Protein AF-A0A2G9YJM1-F1 (afdb_monomer)

Foldseek 3Di:
DLVVLLVVLQVCVQVLDDLVRSCVVSVDDSVSSCVSHVPPDDDPVSVVVVVVVVVVVVVCLCPPCPRPVNVVVVVVVVVVVVVVVVDDPDQDLVNLLVVLVVQCVVAWDDPDDPDTDGDDPDVVSVVSNVCCCCVPVVDDPVVD

Radius of gyration: 31.16 Å; Cα contacts (8 Å, |Δi|>4): 86; chains: 1; bounding box: 65×25×74 Å

Organism: NCBI:txid1974757

Structure (mmCIF, N/CA/C/O backbone):
data_AF-A0A2G9YJM1-F1
#
_entry.id   AF-A0A2G9YJM1-F1
#
loop_
_atom_site.group_PDB
_atom_site.id
_atom_site.type_symbol
_atom_site.label_atom_id
_atom_site.label_alt_id
_atom_site.label_comp_id
_atom_site.label_asym_id
_atom_site.label_entity_id
_atom_site.label_seq_id
_atom_site.pdbx_PDB_ins_code
_atom_site.Cartn_x
_atom_site.Cartn_y
_atom_site.Cartn_z
_atom_site.occupancy
_atom_site.B_iso_or_equiv
_atom_site.auth_seq_id
_atom_site.auth_comp_id
_atom_site.auth_asym_id
_atom_site.auth_atom_id
_atom_site.pdbx_PDB_model_num
ATOM 1 N N . MET A 1 1 ? 31.688 10.614 -43.705 1.00 57.28 1 MET A N 1
ATOM 2 C CA . MET A 1 1 ? 31.726 10.051 -42.332 1.00 57.28 1 MET A CA 1
ATOM 3 C C . MET A 1 1 ? 30.352 9.686 -41.732 1.00 57.28 1 MET A C 1
ATOM 5 O O . MET A 1 1 ? 30.325 9.276 -40.590 1.00 57.28 1 MET A O 1
ATOM 9 N N . LYS A 1 2 ? 29.206 9.824 -42.428 1.00 64.38 2 LYS A N 1
ATOM 10 C CA . LYS A 1 2 ? 27.895 9.349 -41.913 1.00 64.38 2 LYS A CA 1
ATOM 11 C C . LYS A 1 2 ? 27.447 8.011 -42.528 1.00 64.38 2 LYS A C 1
ATOM 13 O O . LYS A 1 2 ? 26.714 7.265 -41.893 1.00 64.38 2 LYS A O 1
ATOM 18 N N . ALA A 1 3 ? 27.913 7.686 -43.738 1.00 77.12 3 ALA A N 1
ATOM 19 C CA . ALA A 1 3 ? 27.495 6.493 -44.482 1.00 77.12 3 ALA A CA 1
ATOM 20 C C . ALA A 1 3 ? 28.000 5.171 -43.871 1.00 77.12 3 ALA A C 1
ATOM 22 O O . ALA A 1 3 ? 27.204 4.267 -43.649 1.00 77.12 3 ALA A O 1
ATOM 23 N N . LYS A 1 4 ? 29.290 5.080 -43.514 1.00 82.75 4 LYS A N 1
ATOM 24 C CA . LYS A 1 4 ? 29.885 3.866 -42.915 1.00 82.75 4 LYS A CA 1
ATOM 25 C C . LYS A 1 4 ? 29.237 3.508 -41.568 1.00 82.75 4 LYS A C 1
ATOM 27 O O . LYS A 1 4 ? 29.052 2.345 -41.234 1.00 82.75 4 LYS A O 1
ATOM 32 N N . GLN A 1 5 ? 28.862 4.522 -40.799 1.00 82.69 5 GLN A N 1
ATOM 33 C CA . GLN A 1 5 ? 28.245 4.385 -39.486 1.00 82.69 5 GLN A CA 1
ATOM 34 C C . GLN A 1 5 ? 26.750 4.084 -39.586 1.00 82.69 5 GLN A C 1
ATOM 36 O O . GLN A 1 5 ? 26.239 3.302 -38.786 1.00 82.69 5 GLN A O 1
ATOM 41 N N . ARG A 1 6 ? 26.070 4.633 -40.602 1.00 90.00 6 ARG A N 1
ATOM 42 C CA . ARG A 1 6 ? 24.720 4.207 -40.978 1.00 90.00 6 ARG A CA 1
ATOM 43 C C . ARG A 1 6 ? 24.703 2.723 -41.330 1.00 90.00 6 ARG A C 1
ATOM 45 O O . ARG A 1 6 ? 23.844 2.014 -40.819 1.00 90.00 6 ARG A O 1
ATOM 52 N N . GLU A 1 7 ? 25.651 2.255 -42.138 1.00 93.19 7 GLU A N 1
ATOM 53 C CA . GLU A 1 7 ? 25.702 0.842 -42.528 1.00 93.19 7 GLU A CA 1
ATOM 54 C C . GLU A 1 7 ? 25.926 -0.065 -41.317 1.00 93.19 7 GLU A C 1
ATOM 56 O O . GLU A 1 7 ? 25.131 -0.965 -41.058 1.00 93.19 7 GLU A O 1
ATOM 61 N N . ARG A 1 8 ? 26.896 0.280 -40.464 1.00 92.88 8 ARG A N 1
ATOM 62 C CA . ARG A 1 8 ? 27.133 -0.433 -39.203 1.00 92.88 8 ARG A CA 1
ATOM 63 C C . ARG A 1 8 ? 25.893 -0.478 -38.299 1.00 92.88 8 ARG A C 1
ATOM 65 O O . ARG A 1 8 ? 25.599 -1.510 -37.702 1.00 92.88 8 ARG A O 1
ATOM 72 N N . ALA A 1 9 ? 25.142 0.620 -38.184 1.00 94.88 9 ALA A N 1
ATOM 73 C CA . ALA A 1 9 ? 23.901 0.651 -37.405 1.00 94.88 9 ALA A CA 1
ATOM 74 C C . ALA A 1 9 ? 22.828 -0.292 -37.982 1.00 94.88 9 ALA A C 1
ATOM 76 O O . ALA A 1 9 ? 22.099 -0.938 -37.226 1.00 94.88 9 ALA A O 1
ATOM 77 N N . ARG A 1 10 ? 22.748 -0.397 -39.313 1.00 95.94 10 ARG A N 1
ATOM 78 C CA . ARG A 1 10 ? 21.821 -1.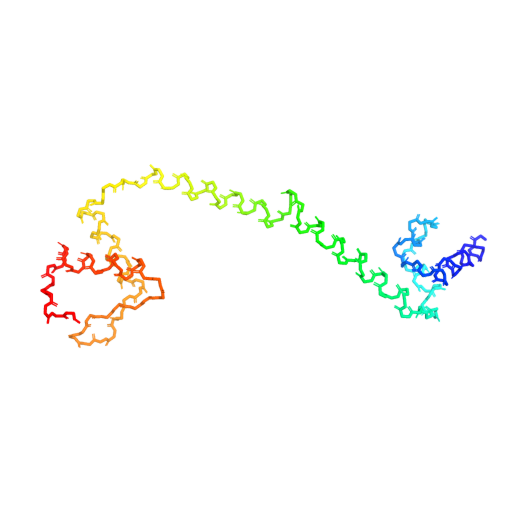295 -40.015 1.00 95.94 10 ARG A CA 1
ATOM 79 C C . ARG A 1 10 ? 22.219 -2.759 -39.853 1.00 95.94 10 ARG A C 1
ATOM 81 O O . ARG A 1 10 ? 21.347 -3.575 -39.574 1.00 95.94 10 ARG A O 1
ATOM 88 N N . GLU A 1 11 ? 23.504 -3.091 -39.946 1.00 96.25 11 GLU A N 1
ATOM 89 C CA . GLU A 1 11 ? 24.021 -4.440 -39.666 1.00 96.25 11 GLU A CA 1
ATOM 90 C C . GLU A 1 11 ? 23.695 -4.882 -38.237 1.00 96.25 11 GLU A C 1
ATOM 92 O O . GLU A 1 11 ? 23.121 -5.950 -38.021 1.00 96.25 11 GLU A O 1
ATOM 97 N N . LEU A 1 12 ? 23.968 -4.022 -37.249 1.00 96.06 12 LEU A N 1
ATOM 98 C CA . LEU A 1 12 ? 23.609 -4.290 -35.856 1.00 96.06 12 LEU A CA 1
ATOM 99 C C . LEU A 1 12 ? 22.097 -4.498 -35.704 1.00 96.06 12 LEU A C 1
ATOM 101 O O . LEU A 1 12 ? 21.661 -5.412 -35.003 1.00 96.06 12 LEU A O 1
ATOM 105 N N . ARG A 1 13 ? 21.271 -3.705 -36.396 1.00 96.94 13 ARG A N 1
ATOM 106 C CA . ARG A 1 13 ? 19.821 -3.904 -36.359 1.00 96.94 13 ARG A CA 1
ATOM 107 C C . ARG A 1 13 ? 19.400 -5.246 -36.957 1.00 96.94 13 ARG A C 1
ATOM 109 O O . ARG A 1 13 ? 18.582 -5.920 -36.337 1.00 96.94 13 ARG A O 1
ATOM 116 N N . LYS A 1 14 ? 19.970 -5.655 -38.096 1.00 96.25 14 LYS A N 1
ATOM 117 C CA . LYS A 1 14 ? 19.718 -6.969 -38.722 1.00 96.25 14 LYS A CA 1
ATOM 118 C C . LYS A 1 14 ? 20.096 -8.127 -37.787 1.00 96.25 14 LYS A C 1
ATOM 120 O O . LYS A 1 14 ? 19.377 -9.119 -37.715 1.00 96.25 14 LYS A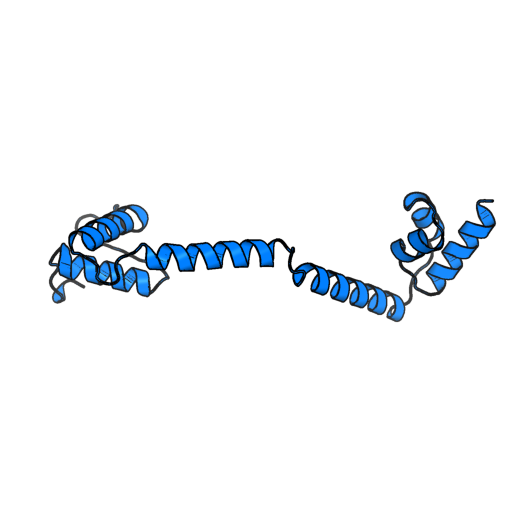 O 1
ATOM 125 N N . ASN A 1 15 ? 21.136 -7.947 -36.972 1.00 95.56 15 ASN A N 1
ATOM 126 C CA . ASN A 1 15 ? 21.538 -8.885 -35.913 1.00 95.56 15 ASN A CA 1
ATOM 127 C C . ASN A 1 15 ? 20.635 -8.833 -34.655 1.00 95.56 15 ASN A C 1
ATOM 129 O O . ASN A 1 15 ? 20.861 -9.527 -33.655 1.00 95.56 15 ASN A O 1
ATOM 133 N N . GLY A 1 16 ? 19.579 -8.019 -34.682 1.00 95.25 16 GLY A N 1
ATOM 134 C CA . GLY A 1 16 ? 18.546 -7.948 -33.656 1.00 95.25 16 GLY A CA 1
ATOM 135 C C . GLY A 1 16 ? 18.860 -7.020 -32.488 1.00 95.25 16 GLY A C 1
ATOM 136 O O . GLY A 1 16 ? 18.207 -7.131 -31.446 1.00 95.25 16 GLY A O 1
ATOM 137 N N . PHE A 1 17 ? 19.860 -6.145 -32.608 1.00 96.19 17 PHE A N 1
ATOM 138 C CA . PHE A 1 17 ? 20.176 -5.172 -31.563 1.00 96.19 17 PHE A CA 1
ATOM 139 C C . PHE A 1 17 ? 19.058 -4.120 -31.459 1.00 96.19 17 PHE A C 1
ATOM 141 O O . PHE A 1 17 ? 18.420 -3.723 -32.444 1.00 96.19 17 PHE A O 1
ATOM 148 N N . SER A 1 18 ? 18.787 -3.668 -30.239 1.00 95.31 18 SER A N 1
ATOM 149 C CA . SER A 1 18 ? 17.854 -2.582 -29.951 1.00 95.31 18 SER A CA 1
ATOM 150 C C . SER A 1 18 ? 18.436 -1.226 -30.348 1.00 95.31 18 SER A C 1
ATOM 152 O O . SER A 1 18 ? 19.649 -1.034 -30.393 1.00 95.31 18 SER A O 1
ATOM 154 N N . LEU A 1 19 ? 17.562 -0.239 -30.557 1.00 94.81 19 LEU A N 1
ATOM 155 C CA . LEU A 1 19 ? 17.971 1.148 -30.798 1.00 94.81 19 LEU A CA 1
ATOM 156 C C . LEU A 1 19 ? 18.954 1.654 -29.729 1.00 94.81 19 LEU A C 1
ATOM 158 O O . LEU A 1 19 ? 19.923 2.326 -30.062 1.00 94.81 19 LEU A O 1
ATOM 162 N N . ARG A 1 20 ? 18.721 1.324 -28.451 1.00 94.00 20 ARG A N 1
ATOM 163 C CA . ARG A 1 20 ? 19.582 1.769 -27.347 1.00 94.00 20 ARG A CA 1
ATOM 164 C C . ARG A 1 20 ? 20.972 1.143 -27.427 1.00 94.00 20 ARG A C 1
ATOM 166 O O . ARG A 1 20 ? 21.947 1.864 -27.265 1.00 94.00 20 ARG A O 1
ATOM 173 N N . GLU A 1 21 ? 21.061 -0.157 -27.700 1.00 94.69 21 GLU A N 1
ATOM 174 C CA . GLU A 1 21 ? 22.350 -0.839 -27.869 1.00 94.69 21 GLU A CA 1
ATOM 175 C C . GLU A 1 21 ? 23.119 -0.251 -29.055 1.00 94.69 21 GLU A C 1
ATOM 177 O O . GLU A 1 21 ? 24.283 0.093 -28.907 1.00 94.69 21 GLU A O 1
ATOM 182 N N . ILE A 1 22 ? 22.454 -0.014 -30.190 1.00 96.00 22 ILE A N 1
ATOM 183 C CA . ILE A 1 22 ? 23.091 0.588 -31.371 1.00 96.00 22 ILE A CA 1
ATOM 184 C C . ILE A 1 22 ? 23.580 2.010 -31.072 1.00 96.00 22 ILE A C 1
ATOM 186 O O . ILE A 1 22 ? 24.685 2.370 -31.472 1.00 96.00 22 ILE A O 1
ATOM 190 N N . VAL A 1 23 ? 22.798 2.822 -30.354 1.00 96.12 23 VAL A N 1
ATOM 191 C CA . VAL A 1 23 ? 23.215 4.170 -29.924 1.00 96.12 23 VAL A CA 1
ATOM 192 C C . VAL A 1 23 ? 24.467 4.105 -29.050 1.00 96.12 23 VAL A C 1
ATOM 194 O O . VAL A 1 23 ? 25.407 4.850 -29.304 1.00 96.12 23 VAL A O 1
ATOM 197 N N . VAL A 1 24 ? 24.521 3.187 -28.081 1.00 94.75 24 VAL A N 1
ATOM 198 C CA . VAL A 1 24 ? 25.699 3.001 -27.216 1.00 94.75 24 VAL A CA 1
ATOM 199 C C . VAL A 1 24 ? 26.909 2.520 -28.020 1.00 94.75 24 VAL A C 1
ATOM 201 O O . VAL A 1 24 ? 27.999 3.052 -27.858 1.00 94.75 24 VAL A O 1
ATOM 204 N N . THR A 1 25 ? 26.727 1.554 -28.922 1.00 92.88 25 THR A N 1
ATOM 205 C CA . THR A 1 25 ? 27.821 0.992 -29.729 1.00 92.88 25 THR A CA 1
ATOM 206 C C . THR A 1 25 ? 28.364 1.975 -30.765 1.00 92.88 25 THR A C 1
ATOM 208 O O . THR A 1 25 ? 29.549 1.939 -31.085 1.00 92.88 25 THR A O 1
ATOM 211 N N . THR A 1 26 ? 27.508 2.821 -31.339 1.00 91.00 26 THR A N 1
ATOM 212 C CA . THR A 1 26 ? 27.893 3.723 -32.436 1.00 91.00 26 THR A CA 1
ATOM 213 C C . THR A 1 26 ? 28.193 5.151 -31.978 1.00 91.00 26 THR A C 1
ATOM 215 O O . THR A 1 26 ? 28.854 5.877 -32.715 1.00 91.00 26 THR A O 1
ATOM 218 N N . GLY A 1 27 ? 27.720 5.564 -30.797 1.00 90.75 27 GLY A N 1
ATOM 219 C CA . GLY A 1 27 ? 27.916 6.906 -30.236 1.00 90.75 27 GLY A CA 1
ATOM 220 C C . GLY A 1 27 ? 27.066 8.012 -30.878 1.00 90.75 27 GLY A C 1
ATOM 221 O O . GLY A 1 27 ? 27.221 9.179 -30.531 1.00 90.75 27 GLY A O 1
ATOM 222 N N . PHE A 1 28 ? 26.167 7.687 -31.815 1.00 92.38 28 PHE A N 1
ATOM 223 C CA . PHE A 1 28 ? 25.347 8.686 -32.511 1.00 92.38 28 PHE A CA 1
ATOM 224 C C . PHE A 1 28 ? 24.058 9.030 -31.770 1.00 92.38 28 PHE A C 1
ATOM 226 O O . PHE A 1 28 ? 23.482 8.220 -31.045 1.00 92.38 28 PHE A O 1
ATOM 233 N N . ALA A 1 29 ? 23.543 10.230 -32.049 1.00 93.69 29 ALA A N 1
ATOM 234 C CA . ALA A 1 29 ? 22.257 10.681 -31.540 1.00 93.69 29 ALA A CA 1
ATOM 235 C C . ALA A 1 29 ? 21.128 9.688 -31.875 1.00 93.69 29 ALA A C 1
ATOM 237 O O . ALA A 1 29 ? 20.985 9.224 -33.011 1.00 93.69 29 ALA A O 1
ATOM 238 N N . LYS A 1 30 ? 20.267 9.424 -30.884 1.00 95.06 30 LYS A N 1
ATOM 239 C CA . LYS A 1 30 ? 19.131 8.491 -30.977 1.00 95.06 30 LYS A CA 1
ATOM 240 C C . LYS A 1 30 ? 18.224 8.764 -32.182 1.00 95.06 30 LYS A C 1
ATOM 242 O O . LYS A 1 30 ? 17.771 7.816 -32.819 1.00 95.06 30 LYS A O 1
ATOM 247 N N . GLY A 1 31 ? 17.974 10.037 -32.501 1.00 95.19 31 GLY A N 1
ATOM 248 C CA . GLY A 1 31 ? 17.153 10.437 -33.650 1.00 95.19 31 GLY A CA 1
ATOM 249 C C . GLY A 1 31 ? 17.742 9.977 -34.987 1.00 95.19 31 GLY A C 1
ATOM 250 O O . GLY A 1 31 ? 17.035 9.385 -35.800 1.00 95.19 31 GLY A O 1
ATOM 251 N N . SER A 1 32 ? 19.054 10.153 -35.170 1.00 93.62 32 SER A N 1
ATOM 252 C CA . SER A 1 32 ? 19.775 9.720 -36.373 1.00 93.62 32 SER A CA 1
ATOM 253 C C . SER A 1 32 ? 19.736 8.204 -36.538 1.00 93.62 32 SER A C 1
ATOM 255 O O . SER A 1 32 ? 19.359 7.711 -37.598 1.00 93.62 32 SER A O 1
ATOM 257 N N . VAL A 1 33 ? 20.051 7.463 -35.470 1.00 95.56 33 VAL A N 1
ATOM 258 C CA . VAL A 1 33 ? 20.035 5.993 -35.496 1.00 95.56 33 VAL A CA 1
ATOM 259 C C . VAL A 1 33 ? 18.624 5.468 -35.762 1.00 95.56 33 VAL A C 1
ATOM 261 O O . VAL A 1 33 ? 18.462 4.584 -36.594 1.00 95.56 33 VAL A O 1
ATOM 264 N N . SER A 1 34 ? 17.598 6.044 -35.123 1.00 95.88 34 SER A N 1
ATOM 265 C CA . SER A 1 34 ? 16.192 5.678 -35.343 1.00 95.88 34 SER A CA 1
ATOM 266 C C . SER A 1 34 ? 15.791 5.808 -36.813 1.00 95.88 34 SER A C 1
ATOM 268 O O . SER A 1 34 ? 15.227 4.874 -37.377 1.00 95.88 34 SER A O 1
ATOM 270 N N . ASN A 1 35 ? 16.143 6.923 -37.462 1.00 95.56 35 ASN A N 1
ATOM 271 C CA . ASN A 1 35 ? 15.862 7.131 -38.884 1.00 95.56 35 ASN A CA 1
ATOM 272 C C . ASN A 1 35 ? 16.590 6.122 -39.783 1.00 95.56 35 ASN A C 1
ATOM 274 O O . ASN A 1 35 ? 16.056 5.723 -40.811 1.00 95.56 35 ASN A O 1
ATOM 278 N N . TRP A 1 36 ? 17.795 5.691 -39.410 1.00 95.19 36 TRP A N 1
ATOM 279 C CA . TRP A 1 36 ? 18.586 4.761 -40.217 1.00 95.19 36 TRP A CA 1
ATOM 280 C C . TRP A 1 36 ? 18.122 3.311 -40.164 1.00 95.19 36 TRP A C 1
ATOM 282 O O . TRP A 1 36 ? 18.499 2.556 -41.058 1.00 95.19 36 TRP A O 1
ATOM 292 N N . ILE A 1 37 ? 17.385 2.912 -39.126 1.00 96.31 37 ILE A N 1
ATOM 293 C CA . ILE A 1 37 ? 17.055 1.503 -38.860 1.00 96.31 37 ILE A CA 1
ATOM 294 C C . ILE A 1 37 ? 15.550 1.204 -38.872 1.00 96.31 37 ILE A C 1
ATOM 296 O O . ILE A 1 37 ? 15.168 0.052 -38.674 1.00 96.31 37 ILE A O 1
ATOM 300 N N . ARG A 1 38 ? 14.696 2.225 -39.034 1.00 94.75 38 ARG A N 1
ATOM 301 C CA . ARG A 1 38 ? 13.229 2.117 -38.907 1.00 94.75 38 ARG A CA 1
ATOM 302 C C . ARG A 1 38 ? 12.607 1.133 -39.897 1.00 94.75 38 ARG A C 1
ATOM 304 O O . ARG A 1 38 ? 11.628 0.485 -39.559 1.00 94.75 38 ARG A O 1
ATOM 311 N N . ASP A 1 39 ? 13.179 1.034 -41.089 1.00 95.94 39 ASP A N 1
ATOM 312 C CA . ASP A 1 39 ? 12.746 0.164 -42.186 1.00 95.94 39 ASP A CA 1
ATOM 313 C C . ASP A 1 39 ? 13.167 -1.306 -42.011 1.00 95.94 39 ASP A C 1
ATOM 315 O O . ASP A 1 39 ? 12.749 -2.163 -42.783 1.00 95.94 39 ASP A O 1
ATOM 319 N N . ILE A 1 40 ? 13.986 -1.627 -41.004 1.00 95.56 40 ILE A N 1
ATOM 320 C CA . ILE A 1 40 ? 14.482 -2.988 -40.779 1.00 95.56 40 ILE A CA 1
ATOM 321 C C . ILE A 1 40 ? 13.559 -3.716 -39.797 1.00 95.56 40 ILE A C 1
ATOM 323 O O . ILE A 1 40 ? 13.608 -3.486 -38.581 1.00 95.56 40 ILE A O 1
ATOM 327 N N . ALA A 1 41 ? 12.748 -4.626 -40.337 1.00 94.25 41 ALA A N 1
ATOM 328 C CA . ALA A 1 41 ? 11.941 -5.553 -39.554 1.00 94.25 41 ALA A CA 1
ATOM 329 C C . ALA A 1 41 ? 12.829 -6.542 -38.779 1.00 94.25 41 ALA A C 1
ATOM 331 O O . ALA A 1 41 ? 13.865 -6.995 -39.266 1.00 94.25 41 ALA A O 1
ATOM 332 N N . LEU A 1 42 ? 12.415 -6.866 -37.555 1.00 95.62 42 LEU A N 1
ATOM 333 C CA . LEU A 1 42 ? 13.040 -7.903 -36.738 1.00 95.62 42 LEU A CA 1
ATOM 334 C C . LEU A 1 42 ? 12.266 -9.209 -36.865 1.00 95.62 42 LEU A C 1
ATOM 336 O O . LEU A 1 42 ? 11.052 -9.191 -37.047 1.00 95.62 42 LEU A O 1
ATOM 340 N N . THR A 1 43 ? 12.954 -10.331 -36.676 1.00 96.62 43 THR A N 1
ATOM 341 C CA . THR A 1 43 ? 12.295 -11.638 -36.566 1.00 96.62 43 THR A CA 1
ATOM 342 C C . THR A 1 43 ? 11.594 -11.793 -35.216 1.00 96.62 43 THR A C 1
ATOM 344 O O . THR A 1 43 ? 12.003 -11.185 -34.221 1.00 96.62 43 THR A O 1
ATOM 347 N N . ASP A 1 44 ? 10.598 -12.676 -35.134 1.00 96.44 44 ASP A N 1
ATOM 348 C CA . ASP A 1 44 ? 9.872 -12.944 -33.882 1.00 96.44 44 ASP A CA 1
ATOM 349 C C . ASP A 1 44 ? 10.805 -13.364 -32.743 1.00 96.44 44 ASP A C 1
ATOM 351 O O . ASP A 1 44 ? 10.669 -12.899 -31.610 1.00 96.44 44 ASP A O 1
ATOM 355 N N . LYS A 1 45 ? 11.831 -14.169 -33.053 1.00 96.50 45 LYS A N 1
ATOM 356 C CA . LYS A 1 45 ? 12.869 -14.569 -32.089 1.00 96.50 45 LYS A CA 1
ATOM 357 C C . LYS A 1 45 ? 13.634 -13.359 -31.541 1.00 96.50 45 LYS A C 1
ATOM 359 O O . LYS A 1 45 ? 13.893 -13.279 -30.340 1.00 96.50 45 LYS A O 1
ATOM 364 N N . GLN A 1 46 ? 13.988 -12.401 -32.399 1.00 96.31 46 GLN A N 1
ATOM 365 C CA . GLN A 1 46 ? 14.682 -11.176 -31.988 1.00 96.31 46 GLN A CA 1
ATOM 366 C C . GLN A 1 46 ? 13.765 -10.264 -31.165 1.00 96.31 46 GLN A C 1
ATOM 368 O O . GLN A 1 46 ? 14.201 -9.725 -30.147 1.00 96.31 46 GLN A O 1
ATOM 373 N N . VAL A 1 47 ? 12.493 -10.129 -31.552 1.00 95.44 47 VAL A N 1
ATOM 374 C CA . VAL A 1 47 ? 11.491 -9.371 -30.788 1.00 95.44 47 VAL A CA 1
ATOM 375 C C . VAL A 1 47 ? 11.288 -9.985 -29.401 1.00 95.44 47 VAL A C 1
ATOM 377 O O . VAL A 1 47 ? 11.339 -9.261 -28.406 1.00 95.44 47 VAL A O 1
ATOM 380 N N . ALA A 1 48 ? 11.129 -11.307 -29.312 1.00 95.31 48 ALA A N 1
ATOM 381 C CA . ALA A 1 48 ? 10.981 -12.025 -28.048 1.00 95.31 48 ALA A CA 1
ATOM 382 C C . ALA A 1 48 ? 12.206 -11.842 -27.138 1.00 95.31 48 ALA A C 1
ATOM 384 O O . ALA A 1 48 ? 12.056 -11.529 -25.955 1.00 95.31 48 ALA A O 1
ATOM 385 N N . ARG A 1 49 ? 13.423 -11.935 -27.694 1.00 95.81 49 ARG A N 1
ATOM 386 C CA . ARG A 1 49 ? 14.669 -11.652 -26.961 1.00 95.81 49 ARG A CA 1
ATOM 387 C C . ARG A 1 49 ? 14.683 -10.232 -26.394 1.00 95.81 49 ARG A C 1
ATOM 389 O O . ARG A 1 49 ? 14.999 -10.043 -25.221 1.00 95.81 49 ARG A O 1
ATOM 396 N N . LEU A 1 50 ? 14.344 -9.230 -27.210 1.00 94.31 50 LEU A N 1
ATOM 397 C CA . LEU A 1 50 ? 14.328 -7.833 -26.771 1.00 94.31 50 LEU A CA 1
ATOM 398 C C . LEU A 1 50 ? 13.270 -7.582 -25.689 1.00 94.31 50 LEU A C 1
ATOM 400 O O . LEU A 1 50 ? 13.570 -6.885 -24.721 1.00 94.31 50 LEU A O 1
ATOM 404 N N . LYS A 1 51 ? 12.076 -8.178 -25.810 1.00 93.62 51 LYS A N 1
ATOM 405 C CA . LYS A 1 51 ? 11.043 -8.130 -24.762 1.00 93.62 51 LYS A CA 1
ATOM 406 C C . LYS A 1 51 ? 11.550 -8.746 -23.457 1.00 93.62 51 LYS A C 1
ATOM 408 O O . LYS A 1 51 ? 11.541 -8.066 -22.438 1.00 93.62 51 LYS A O 1
ATOM 413 N N . SER A 1 52 ? 12.120 -9.952 -23.510 1.00 94.06 52 SER A N 1
ATOM 414 C CA . SER A 1 52 ? 12.692 -10.622 -22.333 1.00 94.06 52 SER A CA 1
ATOM 415 C C . SER A 1 52 ? 13.784 -9.786 -21.652 1.00 94.06 52 SER A C 1
ATOM 417 O O . SER A 1 52 ? 13.810 -9.663 -20.427 1.00 94.06 52 SER A O 1
ATOM 419 N N . ASN A 1 53 ? 14.667 -9.148 -22.425 1.00 91.69 53 ASN A N 1
ATOM 420 C CA . ASN A 1 53 ? 15.688 -8.255 -21.873 1.00 91.69 53 ASN A CA 1
ATOM 421 C C . ASN A 1 53 ? 15.074 -7.019 -21.198 1.00 91.69 53 ASN A C 1
ATOM 423 O O . ASN A 1 53 ? 15.546 -6.600 -20.139 1.00 91.69 53 ASN A O 1
ATOM 427 N N . GLN A 1 54 ? 14.013 -6.449 -21.777 1.00 91.00 54 GLN A N 1
ATOM 428 C CA . GLN A 1 54 ? 13.271 -5.352 -21.154 1.00 91.00 54 GLN A CA 1
ATOM 429 C C . GLN A 1 54 ? 12.575 -5.792 -19.862 1.00 91.00 54 GLN A C 1
ATOM 431 O O . GLN A 1 54 ? 12.643 -5.059 -18.879 1.00 91.00 54 GLN A O 1
ATOM 436 N N . ASP A 1 55 ? 11.962 -6.977 -19.833 1.00 90.81 55 ASP A N 1
ATOM 437 C CA . ASP A 1 55 ? 11.339 -7.545 -18.631 1.00 90.81 55 ASP A CA 1
ATOM 438 C C . ASP A 1 55 ? 12.360 -7.740 -17.511 1.00 90.81 55 ASP A C 1
ATOM 440 O O . ASP A 1 55 ? 12.153 -7.269 -16.393 1.00 90.81 55 ASP A O 1
ATOM 444 N N . LYS A 1 56 ? 13.517 -8.338 -17.822 1.00 90.88 56 LYS A N 1
ATOM 445 C CA . LYS A 1 56 ? 14.630 -8.481 -16.871 1.00 90.88 56 LYS A CA 1
ATOM 446 C C . LYS A 1 56 ? 15.108 -7.123 -16.357 1.00 90.88 56 LYS A C 1
ATOM 448 O O . LYS A 1 56 ? 15.375 -6.977 -15.166 1.00 90.88 56 LYS A O 1
ATOM 453 N N . GLY A 1 57 ? 15.199 -6.122 -17.234 1.00 87.25 57 GLY A N 1
ATOM 454 C CA . GLY A 1 57 ? 15.546 -4.751 -16.858 1.00 87.25 57 GLY A CA 1
ATOM 455 C C . GLY A 1 57 ? 14.526 -4.123 -15.905 1.00 87.25 57 GLY A C 1
ATOM 456 O O . GLY A 1 57 ? 14.914 -3.560 -14.883 1.00 87.25 57 GLY A O 1
ATOM 457 N N . ARG A 1 58 ? 13.227 -4.271 -16.196 1.00 86.31 58 ARG A N 1
ATOM 458 C CA . ARG A 1 58 ? 12.135 -3.800 -15.328 1.00 86.31 58 ARG A CA 1
ATOM 459 C C . ARG A 1 58 ? 12.151 -4.492 -13.970 1.00 86.31 58 ARG A C 1
ATOM 461 O O . ARG A 1 58 ? 12.072 -3.812 -12.955 1.00 86.31 58 ARG A O 1
ATOM 468 N N . ALA A 1 59 ? 12.308 -5.813 -13.945 1.00 85.06 59 ALA A N 1
ATOM 469 C CA . ALA A 1 59 ? 12.379 -6.583 -12.708 1.00 85.06 59 ALA A CA 1
ATOM 470 C C . ALA A 1 59 ? 13.566 -6.145 -11.835 1.00 85.06 59 ALA A C 1
ATOM 472 O O . ALA A 1 59 ? 13.406 -5.927 -10.637 1.00 85.06 59 ALA A O 1
ATOM 473 N N . ARG A 1 60 ? 14.745 -5.929 -12.437 1.00 86.06 60 ARG A N 1
ATOM 474 C CA . ARG A 1 60 ? 15.919 -5.394 -11.724 1.00 86.06 60 ARG A CA 1
ATOM 475 C C . ARG A 1 60 ? 15.669 -4.000 -11.156 1.00 86.06 60 ARG A C 1
ATOM 477 O O . ARG A 1 60 ? 16.035 -3.749 -10.017 1.00 86.06 60 ARG A O 1
ATOM 484 N N . ALA A 1 61 ? 15.036 -3.111 -11.921 1.00 83.00 61 ALA A N 1
ATOM 485 C CA . ALA A 1 61 ? 14.705 -1.767 -11.452 1.00 83.00 61 ALA A CA 1
ATOM 486 C C . ALA A 1 61 ? 13.675 -1.789 -10.308 1.00 83.00 61 ALA A C 1
ATOM 488 O O . ALA A 1 61 ? 13.820 -1.050 -9.339 1.00 83.00 61 ALA A O 1
ATOM 489 N N . ALA A 1 62 ? 12.670 -2.665 -10.388 1.00 78.94 62 ALA A N 1
ATOM 490 C CA . ALA A 1 62 ? 11.662 -2.839 -9.343 1.00 78.94 62 ALA A CA 1
ATOM 491 C C . ALA A 1 62 ? 12.240 -3.434 -8.048 1.00 78.94 62 ALA A C 1
ATOM 493 O O . ALA A 1 62 ? 11.782 -3.098 -6.959 1.00 78.94 62 ALA A O 1
ATOM 494 N N . ASN A 1 63 ? 13.258 -4.289 -8.168 1.00 81.69 63 ASN A N 1
ATOM 495 C CA . ASN A 1 63 ? 13.949 -4.909 -7.038 1.00 81.69 63 ASN A CA 1
ATOM 496 C C . ASN A 1 63 ? 15.195 -4.133 -6.588 1.00 81.69 63 ASN A C 1
ATOM 498 O O . ASN A 1 63 ? 15.951 -4.622 -5.750 1.00 81.69 63 ASN A O 1
ATOM 502 N N . HIS A 1 64 ? 15.426 -2.939 -7.132 1.00 84.81 64 HIS A N 1
ATOM 503 C CA . HIS A 1 64 ? 16.555 -2.118 -6.727 1.00 84.81 64 HIS A CA 1
ATOM 504 C C . HIS A 1 64 ? 16.352 -1.612 -5.282 1.00 84.81 64 HIS A C 1
ATOM 506 O O . HIS A 1 64 ? 15.247 -1.149 -4.975 1.00 84.81 64 HIS A O 1
ATOM 512 N N . PRO A 1 65 ? 17.390 -1.621 -4.421 1.00 78.81 65 PRO A N 1
ATOM 513 C CA . PRO A 1 65 ? 17.326 -1.107 -3.044 1.00 78.81 65 PRO A CA 1
ATOM 514 C C . PRO A 1 65 ? 16.777 0.317 -2.946 1.00 78.81 65 PRO A C 1
ATOM 516 O O . PRO A 1 65 ? 15.924 0.622 -2.121 1.00 78.81 65 PRO A O 1
ATOM 519 N N . ASN A 1 66 ? 17.199 1.169 -3.882 1.00 85.00 66 ASN A N 1
ATOM 520 C CA . ASN A 1 66 ? 16.746 2.561 -3.979 1.00 85.00 66 ASN A CA 1
ATOM 521 C C . ASN A 1 66 ? 15.489 2.731 -4.848 1.00 85.00 66 ASN A C 1
ATOM 523 O O . ASN A 1 66 ? 15.174 3.844 -5.264 1.00 85.00 66 ASN A O 1
ATOM 527 N N . SER A 1 67 ? 14.797 1.645 -5.206 1.00 87.50 67 SER A N 1
ATOM 528 C CA . SER A 1 67 ? 13.513 1.777 -5.893 1.00 87.50 67 SER A CA 1
ATOM 529 C C . SER A 1 67 ? 12.515 2.461 -4.952 1.00 87.50 67 SER A C 1
ATOM 531 O O . SER A 1 67 ? 12.507 2.155 -3.756 1.00 87.50 67 SER A O 1
ATOM 533 N N . PRO A 1 68 ? 11.624 3.334 -5.459 1.00 87.12 68 PRO A N 1
ATOM 534 C CA . PRO A 1 68 ? 10.621 3.982 -4.618 1.00 87.12 68 PRO A CA 1
ATOM 535 C C . PRO A 1 68 ? 9.817 2.971 -3.796 1.00 87.12 68 PRO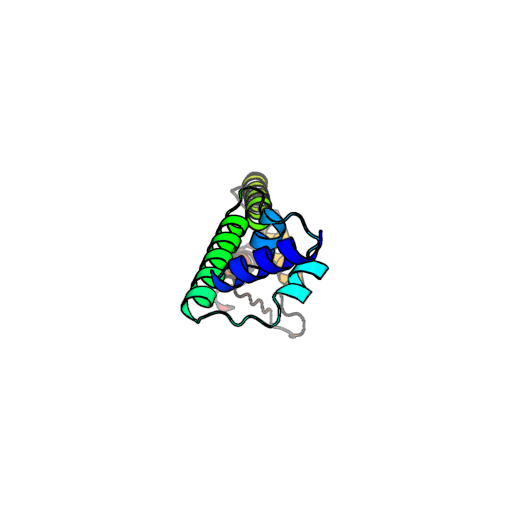 A C 1
ATOM 537 O O . PRO A 1 68 ? 9.565 3.194 -2.620 1.00 87.12 68 PRO A O 1
ATOM 540 N N . LYS A 1 69 ? 9.485 1.812 -4.382 1.00 86.88 69 LYS A N 1
ATOM 541 C CA . LYS A 1 69 ? 8.766 0.741 -3.685 1.00 86.88 69 LYS A CA 1
ATOM 542 C C . LYS A 1 69 ? 9.508 0.257 -2.434 1.00 86.88 69 LYS A C 1
ATOM 544 O O . LYS A 1 69 ? 8.876 0.111 -1.393 1.00 86.88 69 LYS A O 1
ATOM 549 N N . GLN A 1 70 ? 10.813 -0.003 -2.529 1.00 88.25 70 GLN A N 1
ATOM 550 C CA . GLN A 1 70 ? 11.594 -0.481 -1.385 1.00 88.25 70 GLN A CA 1
ATOM 551 C C . GLN A 1 70 ? 11.846 0.626 -0.364 1.00 88.25 70 GLN A C 1
ATOM 553 O O . GLN A 1 70 ? 11.655 0.399 0.827 1.00 88.25 70 GLN A O 1
ATOM 558 N N . VAL A 1 71 ? 12.184 1.833 -0.823 1.00 91.19 71 VAL A N 1
ATOM 559 C CA . VAL A 1 71 ? 12.406 2.990 0.056 1.00 91.19 71 VAL A CA 1
ATOM 560 C C . VAL A 1 71 ? 11.149 3.300 0.872 1.00 91.19 71 VAL A C 1
ATOM 562 O O . VAL A 1 71 ? 11.206 3.319 2.099 1.00 91.19 71 VAL A O 1
ATOM 565 N N . TRP A 1 72 ? 9.992 3.453 0.221 1.00 93.31 72 TRP A N 1
ATOM 566 C CA . TRP A 1 72 ? 8.727 3.711 0.914 1.00 93.31 72 TRP A CA 1
ATOM 567 C C . TRP A 1 72 ? 8.263 2.525 1.759 1.00 93.31 72 TRP A C 1
ATOM 569 O O . TRP A 1 72 ? 7.677 2.729 2.819 1.00 93.31 72 TRP A O 1
ATOM 579 N N . GLY A 1 73 ? 8.547 1.292 1.327 1.00 93.38 73 GLY A N 1
ATOM 580 C CA . GLY A 1 73 ? 8.289 0.093 2.122 1.00 93.38 73 GLY A CA 1
ATOM 581 C C . GLY A 1 73 ? 9.056 0.103 3.445 1.00 93.38 73 GLY A C 1
ATOM 582 O O . GLY A 1 73 ? 8.466 -0.147 4.494 1.00 93.38 73 GLY A O 1
ATOM 583 N N . ASN A 1 74 ? 10.340 0.463 3.405 1.00 93.06 74 ASN A N 1
ATOM 584 C CA . ASN A 1 74 ? 11.185 0.564 4.593 1.00 93.06 74 ASN A CA 1
ATOM 585 C C . ASN A 1 74 ? 10.743 1.705 5.512 1.00 93.06 74 ASN A C 1
ATOM 587 O O . ASN A 1 74 ? 10.606 1.483 6.710 1.00 93.06 74 ASN A O 1
ATOM 591 N N . ILE A 1 75 ? 10.451 2.886 4.959 1.00 95.62 75 ILE A N 1
ATOM 592 C CA . ILE A 1 75 ? 9.937 4.025 5.736 1.00 95.62 75 ILE A CA 1
ATOM 593 C C . ILE A 1 75 ? 8.623 3.645 6.424 1.00 95.62 75 ILE A C 1
ATOM 595 O O . ILE A 1 75 ? 8.477 3.832 7.628 1.00 95.62 75 ILE A O 1
ATOM 599 N N . ARG A 1 76 ? 7.675 3.047 5.689 1.00 96.31 76 ARG A N 1
ATOM 600 C CA . ARG A 1 76 ? 6.401 2.590 6.260 1.00 96.31 76 ARG A CA 1
ATOM 601 C C . ARG A 1 76 ? 6.621 1.580 7.381 1.00 96.31 76 ARG A C 1
ATOM 603 O O . ARG A 1 76 ? 5.963 1.677 8.409 1.00 96.31 76 ARG A O 1
ATOM 610 N N . LYS A 1 77 ? 7.522 0.615 7.182 1.00 95.81 77 LYS A N 1
ATOM 611 C CA . LYS A 1 77 ? 7.858 -0.387 8.198 1.00 95.81 77 LYS A CA 1
ATOM 612 C C . LYS A 1 77 ? 8.407 0.275 9.463 1.00 95.81 77 LYS A C 1
ATOM 614 O O . LYS A 1 77 ? 7.902 -0.008 10.540 1.00 95.81 77 LYS A O 1
ATOM 619 N N . GLN A 1 78 ? 9.363 1.189 9.317 1.00 95.69 78 GLN A N 1
ATOM 620 C CA . GLN A 1 78 ? 9.952 1.922 10.438 1.00 95.69 78 GLN A CA 1
ATOM 621 C C . GLN A 1 78 ? 8.907 2.733 11.205 1.00 95.69 78 GLN A C 1
ATOM 623 O O . GLN A 1 78 ? 8.890 2.671 12.427 1.00 95.69 78 GLN A O 1
ATOM 628 N N . ILE A 1 79 ? 8.014 3.433 10.496 1.00 96.06 79 ILE A N 1
ATOM 629 C CA . ILE A 1 79 ? 6.924 4.195 11.120 1.00 96.06 79 ILE A CA 1
ATOM 630 C C . ILE A 1 79 ? 5.982 3.264 11.887 1.00 96.06 79 ILE A C 1
ATOM 632 O O . ILE A 1 79 ? 5.638 3.557 13.023 1.00 96.06 79 ILE A O 1
ATOM 636 N N . MET A 1 80 ? 5.575 2.130 11.306 1.00 94.50 80 MET A N 1
ATOM 637 C CA . MET A 1 80 ? 4.703 1.184 12.015 1.00 94.50 80 MET A CA 1
ATOM 638 C C . MET A 1 80 ? 5.377 0.639 13.281 1.00 94.50 80 MET A C 1
ATOM 640 O O . MET A 1 80 ? 4.758 0.639 14.338 1.00 94.50 80 MET A O 1
ATOM 644 N N . GLU A 1 81 ? 6.647 0.236 13.189 1.00 93.62 81 GLU A N 1
ATOM 645 C CA . GLU A 1 81 ? 7.415 -0.295 14.324 1.00 93.62 81 GLU A CA 1
ATOM 646 C C . GLU A 1 81 ? 7.681 0.753 15.414 1.00 93.62 81 GLU A C 1
ATOM 648 O O . GLU A 1 81 ? 7.755 0.404 16.593 1.00 93.62 81 GLU A O 1
ATOM 653 N N . SER A 1 82 ? 7.864 2.027 15.049 1.00 94.06 82 SER A N 1
ATOM 654 C CA . SER A 1 82 ? 8.025 3.103 16.029 1.00 94.06 82 SER A CA 1
ATOM 655 C C . SER A 1 82 ? 6.693 3.462 16.678 1.00 94.06 82 SER A C 1
ATOM 657 O O . SER A 1 82 ? 6.622 3.528 17.900 1.00 94.06 82 SER A O 1
ATOM 659 N N . SER A 1 83 ? 5.627 3.612 15.887 1.00 92.81 83 SER A N 1
ATOM 660 C CA . SER A 1 83 ? 4.299 3.963 16.395 1.00 92.81 83 SER A CA 1
ATOM 661 C C . SER A 1 83 ? 3.709 2.879 17.292 1.00 92.81 83 SER A C 1
ATOM 663 O O . SER A 1 83 ? 3.043 3.204 18.267 1.00 92.81 83 SER A O 1
ATOM 665 N N . GLU A 1 84 ? 3.978 1.598 17.028 1.00 90.06 84 GLU A N 1
ATOM 666 C CA . GLU A 1 84 ? 3.541 0.506 17.908 1.00 90.06 84 GLU A CA 1
ATOM 667 C C . GLU A 1 84 ? 4.106 0.647 19.330 1.00 90.06 84 GLU A C 1
ATOM 669 O O . GLU A 1 84 ? 3.416 0.342 20.295 1.00 90.06 84 GLU A O 1
ATOM 674 N N . LYS A 1 85 ? 5.322 1.189 19.474 1.00 90.56 85 LYS A N 1
ATOM 675 C CA . LYS A 1 85 ? 5.964 1.427 20.779 1.00 90.56 85 LYS A CA 1
ATOM 676 C C . LYS A 1 85 ? 5.445 2.674 21.497 1.00 90.56 85 LYS A C 1
ATOM 678 O O . LYS A 1 85 ? 5.666 2.813 22.696 1.00 90.56 85 LYS A O 1
ATOM 683 N N . GLU A 1 86 ? 4.806 3.592 20.775 1.00 90.75 86 GLU A N 1
ATOM 684 C CA . GLU A 1 86 ? 4.212 4.810 21.340 1.00 90.75 86 GLU A CA 1
ATOM 685 C C . GLU A 1 86 ? 2.826 4.548 21.940 1.00 90.75 86 GLU A C 1
ATOM 687 O O . GLU A 1 86 ? 2.374 5.290 22.815 1.00 90.75 86 GLU A O 1
ATOM 692 N N . ILE A 1 87 ? 2.143 3.498 21.477 1.00 86.31 87 ILE A N 1
ATOM 693 C CA . ILE A 1 87 ? 0.817 3.131 21.964 1.00 86.31 87 ILE A CA 1
ATOM 694 C C . ILE A 1 87 ? 0.954 2.206 23.181 1.00 86.31 87 ILE A C 1
ATOM 696 O O . ILE A 1 87 ? 1.638 1.187 23.104 1.00 86.31 87 ILE A O 1
ATOM 700 N N . PRO A 1 88 ? 0.285 2.511 24.308 1.00 87.00 88 PRO A N 1
ATOM 701 C CA . PRO A 1 88 ? 0.274 1.621 25.461 1.00 87.00 88 PRO A CA 1
ATOM 702 C C . PRO A 1 88 ? -0.296 0.240 25.115 1.00 87.00 88 PRO A C 1
ATOM 704 O O . PRO A 1 88 ? -1.348 0.140 24.484 1.00 87.00 88 PRO A O 1
ATOM 707 N N . GLU A 1 89 ? 0.352 -0.819 25.605 1.00 84.44 89 GLU A N 1
ATOM 708 C CA . GLU A 1 89 ? -0.110 -2.205 25.430 1.00 84.44 89 GLU A CA 1
ATOM 709 C C . GLU A 1 89 ? -1.496 -2.427 26.062 1.00 84.44 89 GLU A C 1
ATOM 711 O O . GLU A 1 89 ? -2.349 -3.133 25.521 1.00 84.44 89 GLU A O 1
ATOM 716 N N . VAL A 1 90 ? -1.754 -1.756 27.189 1.00 86.19 90 VAL A N 1
ATOM 717 C CA . VAL A 1 90 ? -3.059 -1.748 27.851 1.00 86.19 90 VAL A CA 1
ATOM 718 C C . VAL A 1 90 ? -3.848 -0.517 27.416 1.00 86.19 90 VAL A C 1
ATOM 720 O O . VAL A 1 90 ? -3.504 0.621 27.739 1.00 86.19 90 VAL A O 1
ATOM 723 N N . CYS A 1 91 ? -4.958 -0.749 26.718 1.00 87.25 91 CYS A N 1
ATOM 724 C CA . CYS A 1 91 ? -5.877 0.312 26.326 1.00 87.25 91 CYS A CA 1
ATOM 725 C C . CYS A 1 91 ? -6.696 0.785 27.537 1.00 87.25 91 CYS A C 1
ATOM 727 O O . CYS A 1 91 ? -7.482 0.019 28.094 1.00 87.25 91 CYS A O 1
ATOM 729 N N . SER A 1 92 ? -6.523 2.047 27.937 1.00 94.12 92 SER A N 1
ATOM 730 C CA . SER A 1 92 ? -7.337 2.660 28.991 1.00 94.12 92 SER A CA 1
ATOM 731 C C . SER A 1 92 ? -8.749 2.987 28.500 1.00 94.12 92 SER A C 1
ATOM 733 O O . SER A 1 92 ? -8.965 3.229 27.310 1.00 94.12 92 SER A O 1
ATOM 735 N N . ASP A 1 93 ? -9.708 3.098 29.422 1.00 96.00 93 ASP A N 1
ATOM 736 C CA . ASP A 1 93 ? -11.083 3.498 29.091 1.00 96.00 93 ASP A CA 1
ATOM 737 C C . ASP A 1 93 ? -11.148 4.867 28.401 1.00 96.00 93 ASP A C 1
ATOM 739 O O . ASP A 1 93 ? -11.970 5.078 27.509 1.00 96.00 93 ASP A O 1
ATOM 743 N N . LEU A 1 94 ? -10.275 5.807 28.784 1.00 96.19 94 LEU A N 1
ATOM 744 C CA . LEU A 1 94 ? -10.199 7.122 28.146 1.00 96.19 94 LEU A CA 1
ATOM 745 C C . LEU A 1 94 ? -9.713 7.011 26.696 1.00 96.19 94 LEU A C 1
ATOM 747 O O . LEU A 1 94 ? -10.299 7.635 25.810 1.00 96.19 94 LEU A O 1
ATOM 751 N N . LEU A 1 95 ? -8.682 6.197 26.449 1.00 95.25 95 LEU A N 1
ATOM 752 C CA . LEU A 1 95 ? -8.156 5.966 25.106 1.00 95.25 95 LEU A CA 1
ATOM 753 C C . LEU A 1 95 ? -9.187 5.247 24.229 1.00 95.25 95 LEU A C 1
ATOM 755 O O . LEU A 1 95 ? -9.458 5.693 23.115 1.00 95.25 95 LEU A O 1
ATOM 759 N N . LEU A 1 96 ? -9.826 4.195 24.748 1.00 96.25 96 LEU A N 1
ATOM 760 C CA . LEU A 1 96 ? -10.893 3.482 24.046 1.00 96.25 96 LEU A CA 1
ATOM 761 C C . LEU A 1 96 ? -12.076 4.406 23.739 1.00 96.25 96 LEU A C 1
ATOM 763 O O . LEU A 1 96 ? -12.618 4.364 22.635 1.00 96.25 96 LEU A O 1
ATOM 767 N N . LYS A 1 97 ? -12.457 5.273 24.684 1.00 97.88 97 LYS A N 1
ATOM 768 C CA . LYS A 1 97 ? -13.512 6.272 24.484 1.00 97.88 97 LYS A CA 1
ATOM 769 C C . LYS A 1 97 ? -13.158 7.250 23.368 1.00 97.88 97 LYS A C 1
ATOM 771 O O . LYS A 1 97 ? -14.007 7.511 22.518 1.00 97.88 97 LYS A O 1
ATOM 776 N N . ALA A 1 98 ? -11.929 7.766 23.353 1.00 97.19 98 ALA A N 1
ATOM 777 C CA . ALA A 1 98 ? -11.466 8.687 22.322 1.00 97.19 98 ALA A CA 1
ATOM 778 C C . ALA A 1 98 ? -11.440 8.013 20.941 1.00 97.19 98 ALA A C 1
ATOM 780 O O . ALA A 1 98 ? -12.024 8.538 19.996 1.00 97.19 98 ALA A O 1
ATOM 781 N N . ILE A 1 99 ? -10.841 6.822 20.834 1.00 95.88 99 ILE A N 1
ATOM 782 C CA . ILE A 1 99 ? -10.734 6.093 19.564 1.00 95.88 99 ILE A CA 1
ATOM 783 C C . ILE A 1 99 ? -12.116 5.690 19.047 1.00 95.88 99 ILE A C 1
ATOM 785 O O . ILE A 1 99 ? -12.432 5.961 17.893 1.00 95.88 99 ILE A O 1
ATOM 789 N N . GLY A 1 100 ? -12.959 5.090 19.891 1.00 97.31 100 GLY A N 1
ATOM 790 C CA . GLY A 1 100 ? -14.300 4.664 19.493 1.00 97.31 100 GLY A CA 1
ATOM 791 C C . GLY A 1 100 ? -15.198 5.829 19.071 1.00 97.31 100 GLY A C 1
ATOM 792 O O . GLY A 1 100 ? -15.907 5.723 18.071 1.00 97.31 100 GLY A O 1
ATOM 793 N N . SER A 1 101 ? -15.106 6.976 19.755 1.00 97.25 101 SER A N 1
ATOM 794 C CA . SER A 1 101 ? -15.835 8.189 19.354 1.00 97.25 101 SER A CA 1
ATOM 795 C C . SER A 1 101 ? -15.351 8.719 18.004 1.00 97.25 101 SER A C 1
ATOM 797 O O . SER A 1 101 ? -16.170 9.037 17.142 1.00 97.25 101 SER A O 1
ATOM 799 N N . SER A 1 102 ? -14.033 8.769 17.786 1.00 97.50 102 SER A N 1
ATOM 800 C CA . SER A 1 102 ? -13.450 9.199 16.512 1.00 97.50 102 SER A CA 1
ATOM 801 C C . SER A 1 102 ? -13.808 8.257 15.364 1.00 97.50 102 SER A C 1
ATOM 803 O O . SER A 1 102 ? -14.181 8.717 14.289 1.00 97.50 102 SER A O 1
ATOM 805 N N . LEU A 1 103 ? -13.759 6.942 15.585 1.00 96.81 103 LEU A N 1
ATOM 806 C CA . LEU A 1 103 ? -14.145 5.956 14.577 1.00 96.81 103 LEU A CA 1
ATOM 807 C C . LEU A 1 103 ? -15.624 6.076 14.225 1.00 96.81 103 LEU A C 1
ATOM 809 O O . LEU A 1 103 ? -15.960 6.126 13.045 1.00 96.81 103 LEU A O 1
ATOM 813 N N . TYR A 1 104 ? -16.511 6.194 15.216 1.00 96.69 104 TYR A N 1
ATOM 814 C CA . TYR A 1 104 ? -17.930 6.416 14.939 1.00 96.69 104 TYR A CA 1
ATOM 815 C C . TYR A 1 104 ? -18.176 7.746 14.211 1.00 96.69 104 TYR A C 1
ATOM 817 O O . TYR A 1 104 ? -19.066 7.848 13.369 1.00 96.69 104 TYR A O 1
ATOM 825 N N . TRP A 1 105 ? -17.374 8.776 14.488 1.00 95.94 105 TRP A N 1
ATOM 826 C CA . TRP A 1 105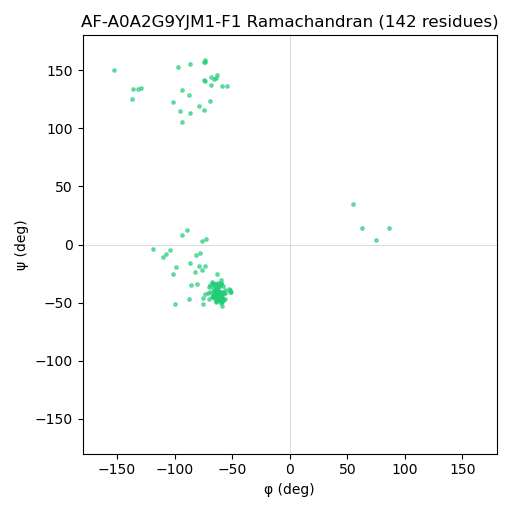 ? -17.466 10.039 13.764 1.00 95.94 105 TRP A CA 1
ATOM 827 C C . TRP A 1 105 ? -17.094 9.899 12.280 1.00 95.94 105 TRP A C 1
ATOM 829 O O . TRP A 1 105 ? -17.725 10.555 11.451 1.00 95.94 105 TRP A O 1
ATOM 839 N N . VAL A 1 106 ? -16.128 9.051 11.931 1.00 95.50 106 VAL A N 1
ATOM 840 C CA . VAL A 1 106 ? -15.658 8.885 10.544 1.00 95.50 106 VAL A CA 1
ATOM 841 C C . VAL A 1 106 ? -16.483 7.848 9.773 1.00 95.50 106 VAL A C 1
ATOM 843 O O . VAL A 1 106 ? -16.924 8.127 8.664 1.00 95.50 106 VAL A O 1
ATOM 846 N N . GLU A 1 107 ? -16.728 6.682 10.370 1.00 96.19 107 GLU A N 1
ATOM 847 C CA . GLU A 1 107 ? -17.300 5.493 9.709 1.00 96.19 107 GLU A CA 1
ATOM 848 C C . GLU A 1 107 ? -18.739 5.175 10.166 1.00 96.19 107 GLU A C 1
ATOM 850 O O . GLU A 1 107 ? -19.413 4.317 9.598 1.00 96.19 107 GLU A O 1
ATOM 855 N N . GLY A 1 108 ? -19.232 5.834 11.220 1.00 93.69 108 GLY A N 1
ATOM 856 C CA . GLY A 1 108 ? -20.572 5.594 11.754 1.00 93.69 108 GLY A CA 1
ATOM 857 C C . GLY A 1 108 ? -21.675 6.181 10.872 1.00 93.69 108 GLY A C 1
ATOM 858 O O . GLY A 1 108 ? -21.571 7.297 10.354 1.00 93.69 108 GLY A O 1
ATOM 859 N N . TYR A 1 109 ? -22.783 5.452 10.745 1.00 93.31 109 TYR A N 1
ATOM 860 C CA . TYR A 1 109 ? -23.963 5.927 10.030 1.00 93.31 109 TYR 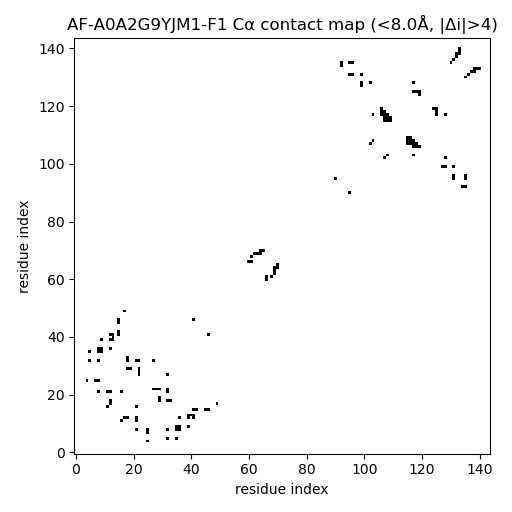A CA 1
ATOM 861 C C . TYR A 1 109 ? -24.774 6.888 10.905 1.00 93.31 109 TYR A C 1
ATOM 863 O O . TYR A 1 109 ? -25.272 6.511 11.964 1.00 93.31 109 TYR A O 1
ATOM 871 N N . LYS A 1 110 ? -24.928 8.138 10.456 1.00 87.38 110 LYS A N 1
ATOM 872 C CA . LYS A 1 110 ? -25.566 9.216 11.242 1.00 87.38 110 LYS A CA 1
ATOM 873 C C . LYS A 1 110 ? -26.958 9.617 10.758 1.00 87.38 110 LYS A C 1
ATOM 875 O O . LYS A 1 110 ? -27.608 10.424 11.409 1.00 87.38 110 LYS A O 1
ATOM 880 N N . ALA A 1 111 ? -27.400 9.100 9.612 1.00 89.25 111 ALA A N 1
ATOM 881 C CA . ALA A 1 111 ? -28.683 9.483 9.022 1.00 89.25 111 ALA A CA 1
ATOM 882 C C . ALA A 1 111 ? -29.867 8.659 9.557 1.00 89.25 111 ALA A C 1
ATOM 884 O O . ALA A 1 111 ? -31.014 9.060 9.380 1.00 89.25 111 ALA A O 1
ATOM 885 N N . ALA A 1 112 ? -29.616 7.518 10.207 1.00 85.19 112 ALA A N 1
ATOM 886 C CA . ALA A 1 112 ? -30.683 6.760 10.847 1.00 85.19 112 ALA A CA 1
ATOM 887 C C . ALA A 1 112 ? -31.166 7.455 12.123 1.00 85.19 112 ALA A C 1
ATOM 889 O O . ALA A 1 112 ? -30.376 7.937 12.932 1.00 85.19 112 ALA A O 1
ATOM 890 N N . VAL A 1 113 ? -32.477 7.411 12.334 1.00 82.62 113 VAL A N 1
ATOM 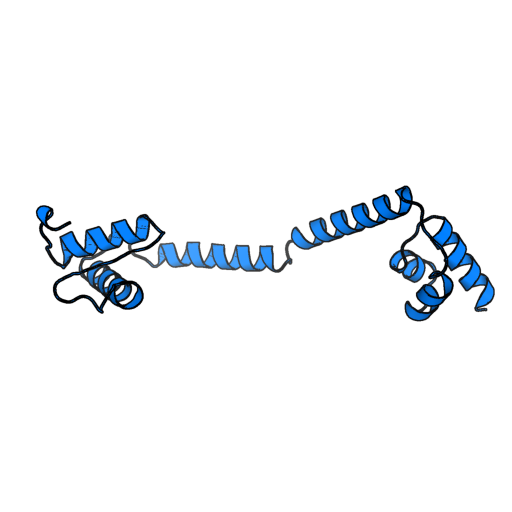891 C CA . VAL A 1 113 ? -33.108 7.782 13.600 1.00 82.62 113 VAL A CA 1
ATOM 892 C C . VAL A 1 113 ? -33.272 6.507 14.428 1.00 82.62 113 VAL A C 1
ATOM 894 O O . VAL A 1 113 ? -33.730 5.491 13.910 1.00 82.62 113 VAL A O 1
ATOM 897 N N . ASN A 1 114 ? -32.892 6.547 15.707 1.00 86.75 114 ASN A N 1
ATOM 898 C CA . ASN A 1 114 ? -32.995 5.431 16.664 1.00 86.75 114 ASN A CA 1
ATOM 899 C C . ASN A 1 114 ? -32.177 4.165 16.336 1.00 86.75 114 ASN A C 1
ATOM 901 O O . ASN A 1 114 ? -32.393 3.128 16.962 1.00 86.75 114 ASN A O 1
ATOM 905 N N . VAL A 1 115 ? -31.226 4.231 15.401 1.00 90.12 115 VAL A N 1
ATOM 906 C CA . VAL A 1 115 ? -30.315 3.119 15.088 1.00 90.12 115 VAL A CA 1
ATOM 907 C C . VAL A 1 115 ? -28.878 3.618 15.109 1.00 90.12 115 VAL A C 1
ATOM 909 O O . VAL A 1 115 ? -28.560 4.653 14.530 1.00 90.12 115 VAL A O 1
ATOM 912 N N . VAL A 1 116 ? -28.009 2.847 15.758 1.00 92.44 116 VAL A N 1
ATOM 913 C CA . VAL A 1 116 ? -26.555 3.001 15.698 1.00 92.44 116 VAL A CA 1
ATOM 914 C C . VAL A 1 116 ? -26.035 1.936 14.744 1.00 92.44 116 VAL A C 1
ATOM 916 O O . VAL A 1 116 ? -26.285 0.753 14.956 1.00 92.44 116 VAL A O 1
ATOM 919 N N . SER A 1 117 ? -25.333 2.345 13.688 1.00 93.94 117 SER A N 1
ATOM 920 C CA . SER A 1 117 ? -24.745 1.418 12.717 1.00 93.94 117 SER A CA 1
ATOM 921 C C . SER A 1 117 ? -23.294 1.785 12.446 1.00 93.94 117 SER A C 1
ATOM 923 O O . SER A 1 117 ? -22.961 2.950 12.225 1.00 93.94 117 SER A O 1
ATOM 925 N N . PHE A 1 118 ? -22.439 0.768 12.462 1.00 95.81 118 PHE A N 1
ATOM 926 C CA . PHE A 1 118 ? -21.022 0.862 12.150 1.00 95.81 118 PHE A CA 1
ATOM 927 C C . PHE A 1 118 ? -20.644 -0.334 11.279 1.00 95.81 118 PHE A C 1
ATOM 929 O O . PHE A 1 118 ? -20.878 -1.479 11.663 1.00 95.81 118 PHE A O 1
ATOM 936 N N . SER A 1 119 ? -20.057 -0.076 10.116 1.00 94.56 119 SER A N 1
ATOM 937 C CA . SER A 1 119 ? -19.663 -1.112 9.163 1.00 94.56 119 SER A CA 1
ATOM 938 C C . SER A 1 119 ? -18.281 -0.810 8.619 1.00 94.56 119 SER A C 1
ATOM 940 O O . SER A 1 119 ? -18.022 0.311 8.198 1.00 94.56 119 SER A O 1
ATOM 942 N N . ASN A 1 120 ? -17.415 -1.813 8.582 1.00 97.19 120 ASN A N 1
ATOM 943 C CA . ASN A 1 120 ? -16.085 -1.697 8.013 1.00 97.19 120 ASN A CA 1
ATOM 944 C C . ASN A 1 120 ? -15.627 -3.069 7.505 1.00 97.19 120 ASN A C 1
ATOM 946 O O . ASN A 1 120 ? -16.026 -4.100 8.049 1.00 97.19 120 ASN A O 1
ATOM 950 N N . SER A 1 121 ? -14.797 -3.089 6.464 1.00 97.12 121 SER A N 1
ATOM 951 C CA . SER A 1 121 ? -14.247 -4.330 5.911 1.00 97.12 121 SER A CA 1
ATOM 952 C C . SER A 1 121 ? -13.167 -4.965 6.793 1.00 97.12 121 SER A C 1
ATOM 954 O O . 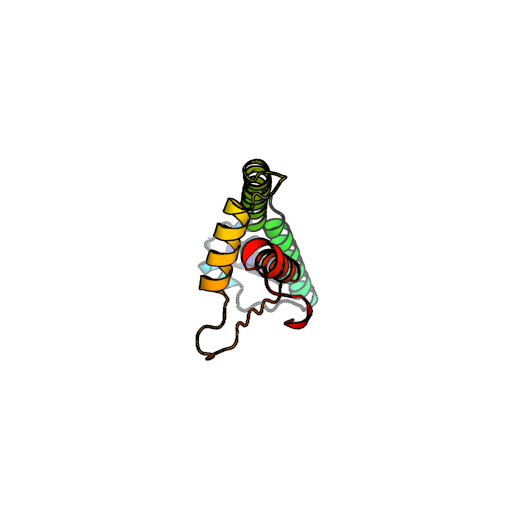SER A 1 121 ? -12.863 -6.141 6.612 1.00 97.12 121 SER A O 1
ATOM 956 N N . ASP A 1 122 ? -12.563 -4.211 7.719 1.00 97.31 122 ASP A N 1
ATOM 957 C CA . ASP A 1 122 ? -11.558 -4.731 8.648 1.00 97.31 122 ASP A CA 1
ATOM 958 C C . ASP A 1 122 ? -12.221 -5.329 9.910 1.00 97.31 122 ASP A C 1
ATOM 960 O O . ASP A 1 122 ? -12.768 -4.585 10.737 1.00 97.31 122 ASP A O 1
ATOM 964 N N . PRO A 1 123 ? -12.140 -6.658 10.133 1.00 97.56 123 PRO A N 1
ATOM 965 C CA . PRO A 1 123 ? -12.727 -7.297 11.310 1.00 97.56 123 PRO A CA 1
ATOM 966 C C . PRO A 1 123 ? -12.111 -6.820 12.635 1.00 97.56 123 PRO A C 1
ATOM 968 O O . PRO A 1 123 ? -12.791 -6.854 13.661 1.00 97.56 123 PRO A O 1
ATOM 971 N N . LYS A 1 124 ? -10.858 -6.338 12.649 1.00 95.88 124 LYS A N 1
ATOM 972 C CA . LYS A 1 124 ? -10.236 -5.776 13.861 1.00 95.88 124 LYS A CA 1
ATOM 973 C C . LYS A 1 124 ? -10.862 -4.438 14.240 1.00 95.88 124 LYS A C 1
ATOM 975 O O . LYS A 1 124 ? -11.049 -4.172 15.426 1.00 95.88 124 LYS A O 1
ATOM 980 N N . MET A 1 125 ? -11.231 -3.623 13.250 1.00 96.44 125 MET A N 1
ATOM 981 C CA . MET A 1 125 ? -11.929 -2.360 13.491 1.00 96.44 125 MET A CA 1
ATOM 982 C C . MET A 1 125 ? -13.332 -2.609 14.050 1.00 96.44 125 MET A C 1
ATOM 984 O O . MET A 1 125 ? -13.730 -1.965 15.021 1.00 96.44 125 MET A O 1
ATOM 988 N N . ILE A 1 126 ? -14.044 -3.603 13.507 1.00 97.06 126 ILE A N 1
ATOM 989 C CA . ILE A 1 126 ? -15.329 -4.050 14.061 1.00 97.06 126 ILE A CA 1
ATOM 990 C C . ILE A 1 126 ? -15.161 -4.520 15.509 1.00 97.06 126 ILE A C 1
ATOM 992 O O . ILE A 1 126 ? -15.902 -4.076 16.383 1.00 97.06 126 ILE A O 1
ATOM 996 N N . ALA A 1 127 ? -14.169 -5.367 15.797 1.00 96.81 127 ALA A N 1
ATOM 997 C CA . ALA A 1 127 ? -13.916 -5.854 17.153 1.00 96.81 127 ALA A CA 1
ATOM 998 C C . ALA A 1 127 ? -13.632 -4.709 18.145 1.00 96.81 127 ALA A C 1
ATOM 1000 O O . ALA A 1 127 ? -14.173 -4.705 19.255 1.00 96.81 127 ALA A O 1
ATOM 1001 N N . LEU A 1 128 ? -12.842 -3.710 17.738 1.00 96.12 128 LEU A N 1
ATOM 1002 C CA . LEU A 1 128 ? -12.563 -2.526 18.550 1.00 96.12 128 LEU A CA 1
ATOM 1003 C C . LEU A 1 128 ? -13.832 -1.706 18.825 1.00 96.12 128 LEU A C 1
ATOM 1005 O O . LEU A 1 128 ? -14.065 -1.300 19.964 1.00 96.12 128 LEU A O 1
ATOM 1009 N N . MET A 1 129 ? -14.687 -1.515 17.818 1.00 97.56 129 MET A N 1
ATOM 1010 C CA . MET A 1 129 ? -15.966 -0.820 17.994 1.00 97.56 129 MET A CA 1
ATOM 1011 C C . MET A 1 129 ? -16.943 -1.588 18.880 1.00 97.56 129 MET A C 1
ATOM 1013 O O . MET A 1 129 ? -17.612 -0.985 19.717 1.00 97.56 129 MET A O 1
ATOM 1017 N N . MET A 1 130 ? -16.984 -2.916 18.775 1.00 97.12 130 MET A N 1
ATOM 1018 C CA . MET A 1 130 ? -17.778 -3.749 19.681 1.00 97.12 130 MET A CA 1
ATOM 1019 C C . MET A 1 130 ? -17.300 -3.613 21.128 1.00 97.12 130 MET A C 1
ATOM 1021 O O . MET A 1 130 ? -18.128 -3.511 22.036 1.00 97.12 130 MET A O 1
ATOM 1025 N N . LYS A 1 131 ? -15.980 -3.556 21.348 1.00 96.88 131 LYS A N 1
ATOM 1026 C CA . LYS A 1 131 ? -15.402 -3.280 22.668 1.00 96.88 131 LYS A CA 1
ATOM 1027 C C . LYS A 1 131 ? -15.815 -1.897 23.173 1.00 96.88 131 LYS A C 1
ATOM 1029 O O . LYS A 1 131 ? -16.254 -1.782 24.309 1.00 96.88 131 LYS A O 1
ATOM 1034 N N . PHE A 1 132 ? -15.762 -0.865 22.330 1.00 97.75 132 PHE A N 1
ATOM 1035 C CA . PHE A 1 132 ? -16.238 0.478 22.680 1.00 97.75 132 PHE A CA 1
ATOM 1036 C C . PHE A 1 132 ? -17.727 0.491 23.073 1.00 97.75 132 PHE A C 1
ATOM 1038 O O . PHE A 1 132 ? -18.075 1.014 24.134 1.00 97.75 132 PHE A O 1
ATOM 1045 N N . PHE A 1 133 ? -18.609 -0.133 22.286 1.00 97.56 133 PHE A N 1
ATOM 1046 C CA . PHE A 1 133 ? -20.040 -0.165 22.597 1.00 97.56 133 PHE A CA 1
ATOM 1047 C C . PHE A 1 133 ? -20.349 -0.895 23.911 1.00 97.56 133 PHE A C 1
ATOM 1049 O O . PHE A 1 133 ? -21.197 -0.441 24.681 1.00 97.56 133 PHE A O 1
ATOM 1056 N N . ARG A 1 134 ? -19.654 -1.999 24.197 1.00 97.38 134 ARG A N 1
ATOM 1057 C CA . ARG A 1 134 ? -19.849 -2.782 25.427 1.00 97.38 134 ARG A CA 1
ATOM 1058 C C . ARG A 1 134 ? -19.231 -2.102 26.644 1.00 97.38 134 ARG A C 1
ATOM 1060 O O . ARG A 1 134 ? -19.907 -1.905 27.650 1.00 97.38 134 ARG A O 1
ATOM 1067 N N . ASP A 1 135 ? -17.967 -1.708 26.545 1.00 97.25 135 ASP A N 1
ATOM 1068 C CA . ASP A 1 135 ? -17.180 -1.296 27.706 1.00 97.25 135 ASP A CA 1
ATOM 1069 C C . ASP A 1 135 ? -17.388 0.185 28.031 1.00 97.25 135 ASP A C 1
ATOM 1071 O O . ASP A 1 135 ? -17.434 0.542 29.207 1.00 97.25 135 ASP A O 1
ATOM 1075 N N . ILE A 1 136 ? -17.574 1.045 27.024 1.00 98.00 136 ILE A N 1
ATOM 1076 C CA . ILE A 1 136 ? -17.723 2.494 27.217 1.00 98.00 136 ILE A CA 1
ATOM 1077 C C . ILE A 1 136 ? -19.189 2.915 27.173 1.00 98.00 136 ILE A C 1
ATOM 1079 O O . ILE A 1 136 ? -19.658 3.578 28.097 1.00 98.00 136 ILE A O 1
ATOM 1083 N N . CYS A 1 137 ? -19.928 2.521 26.133 1.00 97.06 137 CYS A N 1
ATOM 1084 C CA . CYS A 1 137 ? -21.341 2.891 25.992 1.00 97.06 137 CYS A CA 1
ATOM 1085 C C . CYS A 1 137 ? -22.289 2.006 26.816 1.00 97.06 137 CYS A C 1
ATOM 1087 O O . CYS A 1 137 ? -23.472 2.324 26.914 1.00 97.06 137 CYS A O 1
ATOM 1089 N N .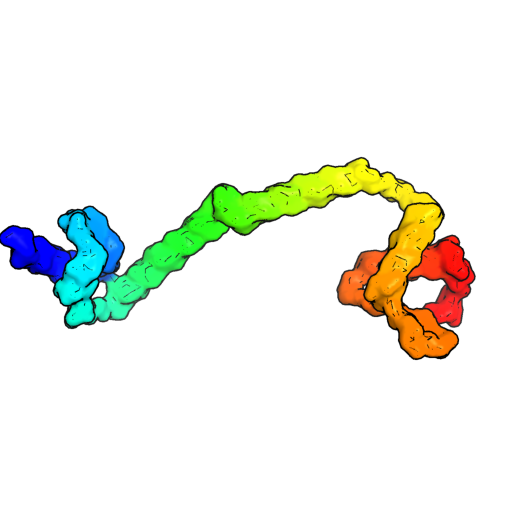 LYS A 1 138 ? -21.783 0.908 27.399 1.00 97.56 138 LYS A N 1
ATOM 1090 C CA . LYS A 1 138 ? -22.552 -0.043 28.219 1.00 97.56 138 LYS A CA 1
ATOM 1091 C C . LYS A 1 138 ? -23.781 -0.614 27.497 1.00 97.56 1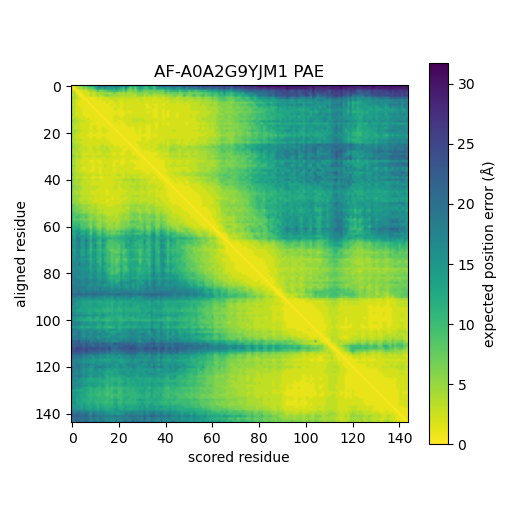38 LYS A C 1
ATOM 1093 O O . LYS A 1 138 ? -24.808 -0.874 28.120 1.00 97.56 138 LYS A O 1
ATOM 1098 N N . VAL A 1 139 ? -23.679 -0.827 26.182 1.00 96.75 139 VAL A N 1
ATOM 1099 C CA . VAL A 1 139 ? -24.757 -1.414 25.373 1.00 96.75 139 VAL A CA 1
ATOM 1100 C C . VAL A 1 139 ? -24.939 -2.892 25.755 1.00 96.75 139 VAL A C 1
ATOM 1102 O O . VAL A 1 139 ? -23.975 -3.660 25.673 1.00 96.75 139 VAL A O 1
ATOM 1105 N N . PRO A 1 140 ? -26.149 -3.326 26.162 1.00 96.25 140 PRO A N 1
ATOM 1106 C CA . PRO A 1 140 ? -26.408 -4.722 26.507 1.00 96.25 140 PRO A CA 1
ATOM 1107 C C . PRO A 1 140 ? -26.221 -5.665 25.315 1.00 96.25 140 PRO A C 1
ATOM 1109 O O . PRO A 1 140 ? -26.597 -5.333 24.194 1.00 96.25 140 PRO A O 1
ATOM 1112 N N . ASN A 1 141 ? -25.740 -6.889 25.559 1.00 92.62 141 ASN A N 1
ATOM 1113 C CA . ASN A 1 141 ? -25.467 -7.849 24.482 1.00 92.62 141 ASN A CA 1
ATOM 1114 C C . ASN A 1 141 ? -26.691 -8.208 23.627 1.00 92.62 141 ASN A C 1
ATOM 1116 O O . ASN A 1 141 ? -26.528 -8.460 22.443 1.00 92.62 141 ASN A O 1
ATOM 1120 N N . GLY A 1 142 ? -27.902 -8.191 24.193 1.00 95.50 142 GLY A N 1
ATOM 1121 C CA . GLY A 1 142 ? -29.138 -8.463 23.447 1.00 95.50 142 GLY A CA 1
ATOM 1122 C C . GLY A 1 142 ? -29.576 -7.344 22.492 1.00 95.50 142 GLY A C 1
ATOM 1123 O O . GLY A 1 142 ? -30.678 -7.410 21.957 1.00 95.50 142 GLY A O 1
ATOM 1124 N N . LYS A 1 143 ? -28.774 -6.283 22.337 1.00 91.38 143 LYS A N 1
ATOM 1125 C CA . LYS A 1 143 ? -29.016 -5.171 21.406 1.00 91.38 143 LYS A CA 1
ATOM 1126 C C . LYS A 1 143 ? -28.134 -5.219 20.151 1.00 91.38 143 LYS A C 1
ATOM 1128 O O . LYS A 1 143 ? -28.318 -4.358 19.296 1.00 91.38 143 LYS A O 1
ATOM 1133 N N . PHE A 1 144 ? -27.197 -6.166 20.065 1.00 89.00 144 PHE A N 1
ATOM 1134 C CA . PHE A 1 144 ? -26.402 -6.438 18.863 1.00 89.00 144 PHE A CA 1
ATOM 1135 C C . PHE A 1 144 ? -27.026 -7.596 18.091 1.00 89.00 144 PHE A C 1
ATOM 1137 O O . PHE A 1 144 ? -27.097 -7.483 16.851 1.00 89.00 144 PHE A O 1
#

Solvent-accessible surface area (backbone atoms only — not comparable to full-atom values): 8541 Å² total; per-residue (Å²): 133,62,64,70,55,46,50,52,47,35,54,42,39,73,76,47,51,49,72,67,56,45,27,68,76,69,70,51,59,64,69,62,54,49,70,61,39,68,88,61,81,71,53,69,71,39,50,51,51,54,50,52,53,50,50,54,50,49,51,50,52,66,69,30,76,84,20,68,68,43,46,52,48,50,52,52,50,52,49,52,62,52,52,58,71,72,49,69,92,72,80,46,72,68,55,43,47,52,51,38,51,52,48,42,68,74,54,32,53,76,86,55,80,99,49,87,48,75,75,71,93,49,68,67,60,50,52,52,44,51,47,26,39,43,75,69,68,60,52,59,80,95,77,117

Sequence (144 aa):
MKAKQRERARELRKNGFSLREIVVTTGFAKGSVSNWIRDIALTDKQVARLKSNQDKGRARAANHPNSPKQVWGNIRKQIMESSEKEIPEVCSDLLLKAIGSSLYWVEGYKAAVNVVSFSNSDPKMIALMMKFFRDICKVPNGKF

pLDDT: mean 92.61, std 5.92, range [57.28, 98.0]

Secondary structure (DSSP, 8-state):
--HHHHHHHHHHHHTT--HHHHHHHH---HHHHHHHHTT-PPPHHHHHHHHHHHHHHHHHHHT-TTSHHHHHHHHHHHHHHHHHHHS-SS--HHHHHHHHHHHHHHHEE-S-SS--EE--S-HHHHHHHHHIIIIIS---GGG-

Mean predicted aligned error: 8.85 Å